Protein AF-A0A645IR27-F1 (afdb_monomer_lite)

Sequence (95 aa):
MRAYLLTRARDVTVKAEILAVTRSETMLSDGDGITIRYESYNPPKRGWAGPRPIPIVKKGEETVAFLQWDAALRCYVPAARGASFEPLQTYWVQR

Radius of gyration: 15.57 Å; chains: 1; bounding box: 45×37×34 Å

Foldseek 3Di:
DDPPPVFVKDKDKDWDAACDDPDDPDPDDHRDTFIEIDIFTDDDPPDDPDDHAADHDDPPDDFAAQWDQDPVVRHIYGDPGNCRGPDPPDPDDDD

Structure (mmCIF, N/CA/C/O backbone):
data_AF-A0A645IR27-F1
#
_entry.id   AF-A0A645IR27-F1
#
loop_
_atom_site.group_PDB
_atom_site.id
_atom_site.type_symbol
_atom_site.label_atom_id
_atom_site.label_alt_id
_atom_site.label_comp_id
_atom_site.label_asym_id
_atom_site.label_entity_id
_atom_site.label_seq_id
_atom_site.pdbx_PDB_ins_code
_atom_site.Cartn_x
_atom_site.Cartn_y
_atom_site.Cartn_z
_atom_site.occupancy
_atom_site.B_iso_or_equiv
_atom_site.auth_seq_id
_atom_site.auth_comp_id
_atom_site.auth_asym_id
_atom_site.auth_atom_id
_atom_site.pdbx_PDB_model_num
ATOM 1 N N . MET A 1 1 ? 20.330 -12.225 -21.503 1.00 31.53 1 MET A N 1
ATOM 2 C CA . MET A 1 1 ? 20.951 -10.995 -20.962 1.00 31.53 1 MET A CA 1
ATOM 3 C C . MET A 1 1 ? 19.973 -10.330 -20.001 1.00 31.53 1 MET A C 1
ATOM 5 O O . MET A 1 1 ? 18.938 -9.857 -20.447 1.00 31.53 1 MET A O 1
ATOM 9 N N . ARG A 1 2 ? 20.242 -10.354 -18.688 1.00 34.94 2 ARG A N 1
ATOM 10 C CA . ARG A 1 2 ? 19.446 -9.625 -17.685 1.00 34.94 2 ARG A CA 1
ATOM 11 C C . ARG A 1 2 ? 19.975 -8.195 -17.616 1.00 34.94 2 ARG A C 1
ATOM 13 O O . ARG A 1 2 ? 21.061 -7.973 -17.090 1.00 34.94 2 ARG A O 1
ATOM 20 N N . ALA A 1 3 ? 19.237 -7.244 -18.178 1.00 38.00 3 ALA A N 1
ATOM 21 C CA . ALA A 1 3 ? 19.524 -5.830 -17.994 1.00 38.00 3 ALA A CA 1
ATOM 22 C C . ALA A 1 3 ? 19.176 -5.449 -16.548 1.00 38.00 3 ALA A C 1
ATOM 24 O O . ALA A 1 3 ? 18.043 -5.082 -16.246 1.00 38.00 3 ALA A O 1
ATOM 25 N N . TYR A 1 4 ? 20.148 -5.561 -15.643 1.00 45.44 4 TYR A N 1
ATOM 26 C CA . TYR A 1 4 ? 20.092 -4.899 -14.344 1.00 45.44 4 TYR A CA 1
ATOM 27 C C . TYR A 1 4 ? 20.302 -3.398 -14.577 1.00 45.44 4 TYR A C 1
ATOM 29 O O . TYR A 1 4 ? 21.380 -2.853 -14.353 1.00 45.44 4 TYR A O 1
ATOM 37 N N . LEU A 1 5 ? 19.266 -2.724 -15.082 1.00 47.59 5 LEU A N 1
ATOM 38 C CA . LEU A 1 5 ? 19.138 -1.284 -14.905 1.00 47.59 5 LEU A CA 1
ATOM 39 C C . LEU A 1 5 ? 19.135 -1.064 -13.393 1.00 47.59 5 LEU A C 1
ATOM 41 O O . LEU A 1 5 ? 18.215 -1.517 -12.711 1.00 47.59 5 LEU A O 1
ATOM 45 N N . LEU A 1 6 ? 20.200 -0.443 -12.879 1.00 48.69 6 LEU A N 1
ATOM 46 C CA . LEU A 1 6 ? 20.381 -0.021 -11.486 1.00 48.69 6 LEU A CA 1
ATOM 47 C C . LEU A 1 6 ? 19.322 1.025 -11.125 1.00 48.69 6 LEU A C 1
ATOM 49 O O . LEU A 1 6 ? 19.572 2.214 -10.946 1.00 48.69 6 LEU A O 1
ATOM 53 N N . THR A 1 7 ? 18.093 0.557 -11.060 1.00 56.31 7 THR A N 1
ATOM 54 C CA . THR A 1 7 ? 16.953 1.270 -10.539 1.00 56.31 7 THR A CA 1
ATOM 55 C C . THR A 1 7 ? 17.112 1.134 -9.035 1.00 56.31 7 THR A C 1
ATOM 57 O O . THR A 1 7 ? 17.161 0.014 -8.534 1.00 56.31 7 THR A O 1
ATOM 60 N N . ARG A 1 8 ? 17.288 2.245 -8.307 1.00 67.38 8 ARG A N 1
ATOM 61 C CA . ARG A 1 8 ? 17.289 2.229 -6.834 1.00 67.38 8 ARG A CA 1
ATOM 62 C C . ARG A 1 8 ? 15.896 1.796 -6.373 1.00 67.38 8 ARG A C 1
ATOM 64 O O . ARG A 1 8 ? 15.033 2.646 -6.156 1.00 67.38 8 ARG A O 1
ATOM 71 N N . ALA A 1 9 ? 15.669 0.488 -6.335 1.00 79.69 9 ALA A N 1
ATOM 72 C CA . ALA A 1 9 ? 14.494 -0.114 -5.745 1.00 79.69 9 ALA A CA 1
ATOM 73 C C . ALA A 1 9 ? 14.542 0.164 -4.243 1.00 79.69 9 ALA A C 1
ATOM 75 O O . ALA A 1 9 ? 15.602 0.122 -3.615 1.00 79.69 9 ALA A O 1
ATOM 76 N N . ARG A 1 10 ? 13.400 0.555 -3.701 1.00 87.62 10 ARG A N 1
ATOM 77 C CA . ARG A 1 10 ? 13.193 0.819 -2.288 1.00 87.62 10 ARG A CA 1
ATOM 78 C C . ARG A 1 10 ? 12.112 -0.125 -1.823 1.00 87.62 10 ARG A C 1
ATOM 80 O O . ARG A 1 10 ? 10.991 -0.050 -2.328 1.00 87.62 10 ARG A O 1
ATOM 87 N N . ASP A 1 11 ? 12.453 -0.958 -0.858 1.00 91.31 11 ASP A N 1
ATOM 88 C CA . ASP A 1 11 ? 11.471 -1.728 -0.118 1.00 91.31 11 ASP A CA 1
ATOM 89 C C . ASP A 1 11 ? 10.648 -0.779 0.749 1.00 91.31 11 ASP A C 1
ATOM 91 O O . ASP A 1 11 ? 11.178 -0.009 1.554 1.00 91.31 11 ASP A O 1
ATOM 95 N N . VAL A 1 12 ? 9.336 -0.819 0.562 1.00 92.06 12 VAL A N 1
ATOM 96 C CA . VAL A 1 12 ? 8.368 -0.024 1.304 1.00 92.06 12 VAL A CA 1
ATOM 97 C C . VAL A 1 12 ? 7.481 -0.978 2.091 1.00 92.06 12 VAL A C 1
ATOM 99 O O . VAL A 1 12 ? 6.911 -1.926 1.552 1.00 92.06 12 VAL A O 1
ATOM 102 N N . THR A 1 13 ? 7.374 -0.728 3.394 1.00 94.62 13 THR A N 1
ATOM 103 C CA . THR A 1 13 ? 6.424 -1.405 4.280 1.00 94.62 13 THR A CA 1
ATOM 104 C C . THR A 1 13 ? 5.527 -0.351 4.901 1.00 94.62 13 THR A C 1
ATOM 106 O O . THR A 1 13 ? 6.008 0.560 5.573 1.00 94.62 13 THR A O 1
ATOM 109 N N . VAL A 1 14 ? 4.227 -0.479 4.671 1.00 93.44 14 VAL A N 1
ATOM 110 C CA . VAL A 1 14 ? 3.203 0.438 5.166 1.00 93.44 14 VAL A CA 1
ATOM 111 C C . VAL A 1 14 ? 2.341 -0.307 6.169 1.00 93.44 14 VAL A C 1
ATOM 113 O O . VAL A 1 14 ? 1.887 -1.416 5.899 1.00 93.44 14 VAL A O 1
ATOM 116 N N . LYS A 1 15 ? 2.116 0.310 7.326 1.00 94.50 15 LYS A N 1
ATOM 117 C CA . LYS A 1 15 ? 1.058 -0.084 8.255 1.00 94.50 15 LYS A CA 1
ATOM 118 C C . LYS A 1 15 ? -0.068 0.921 8.091 1.00 94.50 15 LYS A C 1
ATOM 120 O O . LYS A 1 15 ? 0.191 2.118 8.201 1.00 94.50 15 LYS A O 1
ATOM 125 N N . ALA A 1 16 ? -1.258 0.434 7.789 1.00 93.25 16 ALA A N 1
ATOM 126 C CA . ALA A 1 16 ? -2.420 1.264 7.522 1.00 93.25 16 ALA A CA 1
ATOM 127 C C . ALA A 1 16 ? -3.635 0.717 8.265 1.00 93.25 16 ALA A C 1
ATOM 129 O O . ALA A 1 16 ? -3.692 -0.469 8.583 1.00 93.25 16 ALA A O 1
ATOM 130 N N . GLU A 1 17 ? -4.586 1.601 8.519 1.00 94.81 17 GLU A N 1
ATOM 131 C CA . GLU A 1 17 ? -5.916 1.267 9.010 1.00 94.81 17 GLU A CA 1
ATOM 132 C C . GLU A 1 17 ? -6.891 1.369 7.837 1.00 94.81 17 GLU A C 1
ATOM 134 O O . GLU A 1 17 ? -6.805 2.299 7.029 1.00 94.81 17 GLU A O 1
ATOM 139 N N . ILE A 1 18 ? -7.781 0.391 7.706 1.00 92.56 18 ILE A N 1
ATOM 140 C CA . ILE A 1 18 ? -8.825 0.404 6.688 1.00 92.56 18 ILE A CA 1
ATOM 141 C C . ILE A 1 18 ? -9.945 1.328 7.149 1.00 92.56 18 ILE A C 1
ATOM 143 O O . ILE A 1 18 ? -10.640 1.030 8.110 1.00 92.56 18 ILE A O 1
ATOM 147 N N . LEU A 1 19 ? -10.150 2.436 6.440 1.00 92.06 19 LEU A N 1
ATOM 148 C CA . LEU A 1 19 ? -11.251 3.354 6.745 1.00 92.06 19 LEU A CA 1
ATOM 149 C C . LEU A 1 19 ? -12.591 2.862 6.187 1.00 92.06 19 LEU A C 1
ATOM 151 O O . LEU A 1 19 ? -13.617 3.009 6.842 1.00 92.06 19 LEU A O 1
ATOM 155 N N . ALA A 1 20 ? -12.579 2.304 4.975 1.00 88.75 20 ALA A N 1
ATOM 156 C CA . ALA A 1 20 ? -13.765 1.771 4.314 1.00 88.75 20 ALA A CA 1
ATOM 157 C C . ALA A 1 20 ? -13.390 0.705 3.272 1.00 88.75 20 ALA A C 1
ATOM 159 O O . ALA A 1 20 ? -12.470 0.907 2.472 1.00 88.75 20 ALA A O 1
ATOM 160 N N . VAL A 1 21 ? -14.139 -0.396 3.224 1.00 90.12 21 VAL A N 1
ATOM 161 C CA . VAL A 1 21 ? -14.015 -1.444 2.200 1.00 90.12 21 VAL A CA 1
ATOM 162 C C . VAL A 1 21 ? -15.107 -1.291 1.143 1.00 90.12 21 VAL A C 1
ATOM 164 O O . VAL A 1 21 ? -16.280 -1.551 1.387 1.00 90.12 21 VAL A O 1
ATOM 167 N N . THR A 1 22 ? -14.727 -0.929 -0.086 1.00 86.19 22 THR A N 1
ATOM 168 C CA . THR A 1 22 ? -15.677 -0.885 -1.216 1.00 86.19 22 THR A CA 1
ATOM 169 C C . THR A 1 22 ? -16.006 -2.279 -1.753 1.00 86.19 22 THR A C 1
ATOM 171 O O . THR A 1 22 ? -17.160 -2.592 -2.034 1.00 86.19 22 THR A O 1
ATOM 174 N N . ARG A 1 23 ? -14.986 -3.122 -1.940 1.00 84.12 23 ARG A N 1
ATOM 175 C CA . ARG A 1 23 ? -15.121 -4.507 -2.404 1.00 84.12 23 ARG A CA 1
ATOM 176 C C . ARG A 1 23 ? -13.905 -5.297 -1.943 1.00 84.12 23 ARG A C 1
ATOM 178 O O . ARG A 1 23 ? -12.781 -4.831 -2.103 1.00 84.12 23 ARG A O 1
ATOM 185 N N . SER A 1 24 ? -14.131 -6.497 -1.427 1.00 86.12 24 SER A N 1
ATOM 186 C CA . SER A 1 24 ? -13.063 -7.395 -1.007 1.00 86.12 24 SER A CA 1
ATOM 187 C C . SER A 1 24 ? -13.425 -8.843 -1.320 1.00 86.12 24 SER A C 1
ATOM 189 O O . SER A 1 24 ? -14.573 -9.248 -1.164 1.00 86.12 24 SER A O 1
ATOM 191 N N . GLU A 1 25 ? -12.436 -9.614 -1.767 1.00 83.25 25 GLU A N 1
ATOM 192 C CA . GLU A 1 25 ? -12.508 -11.082 -1.851 1.00 83.25 25 GLU A CA 1
ATOM 193 C C . GLU A 1 25 ? -11.803 -11.753 -0.657 1.00 83.25 25 GLU A C 1
ATOM 195 O O . GLU A 1 25 ? -11.806 -12.974 -0.521 1.00 83.25 25 GLU A O 1
ATOM 200 N N . THR A 1 26 ? -11.215 -10.950 0.235 1.00 81.75 26 THR A N 1
ATOM 201 C CA . THR A 1 26 ? -10.690 -11.370 1.538 1.00 81.75 26 THR A CA 1
ATOM 202 C C . THR A 1 26 ? -11.584 -10.852 2.670 1.00 81.75 26 THR A C 1
ATOM 204 O O . THR A 1 26 ? -12.456 -10.013 2.450 1.00 81.75 26 THR A O 1
ATOM 207 N N . MET A 1 27 ? -11.370 -11.319 3.902 1.00 77.25 27 MET A N 1
ATOM 208 C CA . MET A 1 27 ? -12.144 -10.895 5.083 1.00 77.25 27 MET A CA 1
ATOM 209 C C . MET A 1 27 ? -11.716 -9.516 5.636 1.00 77.25 27 MET A C 1
ATOM 211 O O . MET A 1 27 ? -11.634 -9.354 6.848 1.00 77.25 27 MET A O 1
ATOM 215 N N . LEU A 1 28 ? -11.393 -8.544 4.772 1.00 86.50 28 LEU A N 1
ATOM 216 C CA . LEU A 1 28 ? -11.120 -7.170 5.213 1.00 86.50 28 LEU A CA 1
ATOM 217 C C . LEU A 1 28 ? -12.398 -6.494 5.687 1.00 86.50 28 LEU A C 1
ATOM 219 O O . LEU A 1 28 ? -13.417 -6.543 4.997 1.00 86.50 28 LEU A O 1
ATOM 223 N N . SER A 1 29 ? -12.293 -5.822 6.825 1.00 88.31 29 SER A N 1
ATOM 224 C CA . SER A 1 29 ? -13.357 -5.034 7.433 1.00 88.31 29 SER A CA 1
ATOM 225 C C . SER A 1 29 ? -12.887 -3.611 7.725 1.00 88.31 29 SER A C 1
ATOM 227 O O . SER A 1 29 ? -11.690 -3.330 7.825 1.00 88.31 29 SER A O 1
ATOM 229 N N . ASP A 1 30 ? -13.848 -2.707 7.874 1.00 91.25 30 ASP A N 1
ATOM 230 C CA . ASP A 1 30 ? -13.589 -1.340 8.318 1.00 91.25 30 ASP A CA 1
ATOM 231 C C . ASP A 1 30 ? -12.977 -1.362 9.732 1.00 91.25 30 ASP A C 1
ATOM 233 O O . ASP A 1 30 ? -13.423 -2.106 10.607 1.00 91.25 30 ASP A O 1
ATOM 237 N N . GLY A 1 31 ? -11.935 -0.561 9.950 1.00 92.62 31 GLY A N 1
ATOM 238 C CA . GLY A 1 31 ? -11.138 -0.518 11.179 1.00 92.62 31 GLY A CA 1
ATOM 239 C C . GLY A 1 31 ? -9.982 -1.525 11.241 1.00 92.62 31 GLY A C 1
ATOM 240 O O . GLY A 1 31 ? -9.203 -1.494 12.195 1.00 92.62 31 GLY A O 1
ATOM 241 N N . ASP A 1 32 ? -9.818 -2.407 10.248 1.00 92.06 32 ASP A N 1
ATOM 242 C CA . ASP A 1 32 ? -8.733 -3.391 10.269 1.00 92.06 32 ASP A CA 1
ATOM 243 C C . ASP A 1 32 ? -7.350 -2.746 10.113 1.00 92.06 32 ASP A C 1
ATOM 245 O O . ASP A 1 32 ? -7.094 -1.938 9.217 1.00 92.06 32 ASP A O 1
ATOM 249 N N . GLY A 1 33 ? -6.405 -3.191 10.943 1.00 93.94 33 GLY A N 1
ATOM 250 C CA . GLY A 1 33 ? -4.989 -2.871 10.796 1.00 93.94 33 GLY A CA 1
ATOM 251 C C . GLY A 1 33 ? -4.309 -3.814 9.806 1.00 93.94 33 GLY A C 1
ATOM 252 O O . GLY A 1 33 ? -4.150 -5.004 10.082 1.00 93.94 33 GLY A O 1
ATOM 253 N N . ILE A 1 34 ? -3.836 -3.287 8.678 1.00 93.19 34 ILE A N 1
ATOM 254 C CA . ILE A 1 34 ? -3.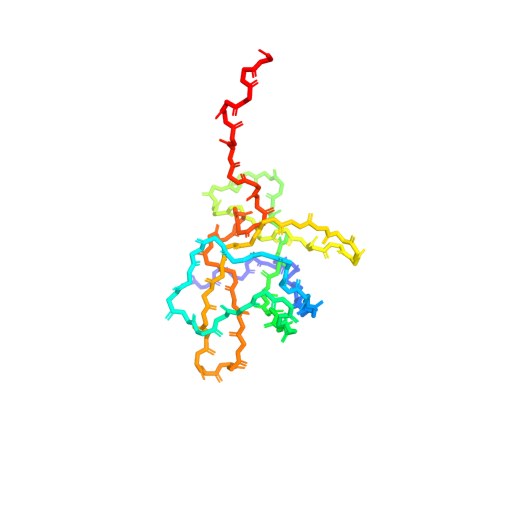171 -4.073 7.635 1.00 93.19 34 ILE A CA 1
ATOM 255 C C . ILE A 1 34 ? -1.707 -3.680 7.445 1.00 93.19 34 ILE A C 1
ATOM 257 O O . ILE A 1 34 ? -1.271 -2.565 7.736 1.00 93.19 34 ILE A O 1
ATOM 261 N N . THR A 1 35 ? -0.929 -4.626 6.917 1.00 94.88 35 THR A N 1
ATOM 262 C CA . THR A 1 35 ? 0.443 -4.386 6.461 1.00 94.88 35 THR A CA 1
ATOM 263 C C . THR A 1 35 ? 0.515 -4.571 4.953 1.00 94.88 35 THR A C 1
ATOM 265 O O . THR A 1 35 ? 0.144 -5.629 4.439 1.00 94.88 35 THR A O 1
ATOM 268 N N . ILE A 1 36 ? 1.022 -3.552 4.262 1.00 93.94 36 ILE A N 1
ATOM 269 C CA . ILE A 1 36 ? 1.233 -3.545 2.816 1.00 93.94 36 ILE A CA 1
ATOM 270 C C . ILE A 1 36 ? 2.736 -3.539 2.549 1.00 93.94 36 ILE A C 1
ATOM 272 O O . ILE A 1 36 ? 3.463 -2.720 3.117 1.00 93.94 36 ILE A O 1
ATOM 276 N N . ARG A 1 37 ? 3.216 -4.432 1.683 1.00 94.62 37 ARG A N 1
ATOM 277 C CA . ARG A 1 37 ? 4.633 -4.502 1.297 1.00 94.62 37 ARG A CA 1
ATOM 278 C C . ARG A 1 37 ? 4.780 -4.385 -0.209 1.00 94.62 37 ARG A C 1
ATOM 280 O O . ARG A 1 37 ? 4.050 -5.030 -0.955 1.00 94.62 37 ARG A O 1
ATOM 287 N N . TYR A 1 38 ? 5.715 -3.555 -0.656 1.00 93.12 38 TYR A N 1
ATOM 288 C CA . TYR A 1 38 ? 6.009 -3.400 -2.076 1.00 93.12 38 TYR A CA 1
ATOM 289 C C . TYR A 1 38 ? 7.369 -2.766 -2.325 1.00 93.12 38 TYR A C 1
ATOM 291 O O . TYR A 1 38 ? 7.922 -2.076 -1.475 1.00 93.12 38 TYR A O 1
ATOM 299 N N . GLU A 1 39 ? 7.868 -2.950 -3.540 1.00 91.19 39 GLU A N 1
ATOM 300 C CA . GLU A 1 39 ? 9.042 -2.250 -4.037 1.00 91.19 39 GLU A CA 1
ATOM 301 C C . GLU A 1 39 ? 8.618 -1.046 -4.882 1.00 91.19 39 GLU A C 1
ATOM 303 O O . GLU A 1 39 ? 7.817 -1.158 -5.816 1.00 91.19 39 GLU A O 1
ATOM 308 N N . SER A 1 40 ? 9.190 0.115 -4.580 1.00 89.00 40 SER A N 1
ATOM 309 C CA . SER A 1 40 ? 9.104 1.305 -5.421 1.00 89.00 40 SER A CA 1
ATOM 310 C C . SER A 1 40 ? 10.459 1.566 -6.054 1.00 89.00 40 SER A C 1
ATOM 312 O O . SER A 1 40 ? 11.478 1.616 -5.372 1.00 89.00 40 SER A O 1
ATOM 314 N N . TYR A 1 41 ? 10.485 1.823 -7.353 1.00 86.44 41 TYR A N 1
ATOM 315 C CA . TYR A 1 41 ? 11.711 2.120 -8.084 1.00 86.44 41 TYR A CA 1
ATOM 316 C C . TYR A 1 41 ? 11.599 3.464 -8.799 1.00 86.44 41 TYR A C 1
ATOM 318 O O . TYR A 1 41 ? 10.505 3.961 -9.050 1.00 86.44 41 TYR A O 1
ATOM 326 N N . ASN A 1 42 ? 12.741 4.065 -9.130 1.00 84.94 42 ASN A N 1
ATOM 327 C CA . ASN A 1 42 ? 12.774 5.301 -9.904 1.00 84.94 42 ASN A CA 1
ATOM 328 C C . ASN A 1 42 ? 13.231 5.012 -1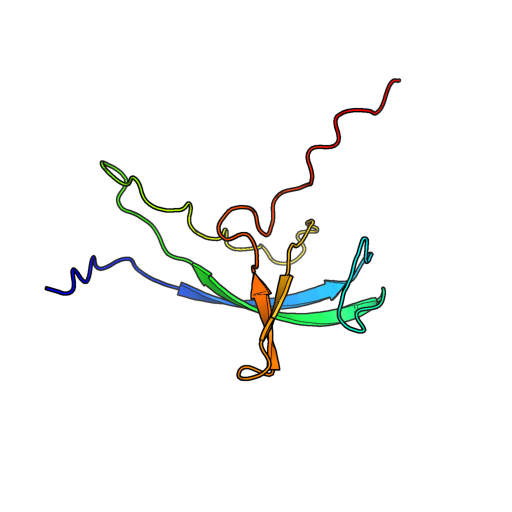1.343 1.00 84.94 42 ASN A C 1
ATOM 330 O O . ASN A 1 42 ? 14.434 4.815 -11.540 1.00 84.94 42 ASN A O 1
ATOM 334 N N . PRO A 1 43 ? 12.318 4.936 -12.331 1.00 82.38 43 PRO A N 1
ATOM 335 C CA . PRO A 1 43 ? 12.691 4.624 -13.704 1.00 82.38 43 PRO A CA 1
ATOM 336 C C . PRO A 1 43 ? 13.607 5.704 -14.306 1.00 82.38 43 PRO A C 1
ATOM 338 O O . PRO A 1 43 ? 13.598 6.857 -13.859 1.00 82.38 43 PRO A O 1
ATOM 341 N N . PRO A 1 44 ? 14.384 5.368 -15.350 1.00 83.44 44 PRO A N 1
ATOM 342 C CA . PRO A 1 44 ? 15.135 6.355 -16.117 1.00 83.44 44 PRO A CA 1
ATOM 343 C C . PRO A 1 44 ? 14.225 7.476 -16.640 1.00 83.44 44 PRO A C 1
ATOM 345 O O . PRO A 1 44 ? 13.155 7.216 -17.185 1.00 83.44 44 PRO A O 1
ATOM 348 N N . LYS A 1 45 ? 14.672 8.734 -16.525 1.00 77.12 45 LYS A N 1
ATOM 349 C CA . LYS A 1 45 ? 13.878 9.912 -16.931 1.00 77.12 45 LYS A CA 1
ATOM 350 C C . LYS A 1 45 ? 13.588 9.985 -18.436 1.00 77.12 45 LYS A C 1
ATOM 352 O O . LYS A 1 45 ? 12.659 10.675 -18.836 1.00 77.12 45 LYS A O 1
ATOM 357 N N . ARG A 1 46 ? 14.394 9.329 -19.277 1.00 82.44 46 ARG A N 1
ATOM 358 C CA . ARG A 1 46 ? 14.269 9.365 -20.740 1.00 82.44 46 ARG A CA 1
ATOM 359 C C . ARG A 1 46 ? 14.216 7.946 -21.291 1.00 82.44 46 ARG A C 1
ATOM 361 O O . ARG A 1 46 ? 15.039 7.117 -20.916 1.00 82.44 46 ARG A O 1
ATOM 368 N N . GLY A 1 47 ? 13.275 7.700 -22.203 1.00 81.88 47 GLY A N 1
ATOM 369 C CA . GLY A 1 47 ? 13.162 6.432 -22.931 1.00 81.88 47 GLY A CA 1
ATOM 370 C C . GLY A 1 47 ? 12.520 5.282 -22.150 1.00 81.88 47 GLY A C 1
ATOM 371 O O . GLY A 1 47 ? 12.583 4.145 -22.605 1.00 81.88 47 GLY A O 1
ATOM 372 N N . TRP A 1 48 ? 11.910 5.542 -20.989 1.00 82.88 48 TRP A N 1
ATOM 373 C CA . TRP A 1 48 ? 11.170 4.516 -20.2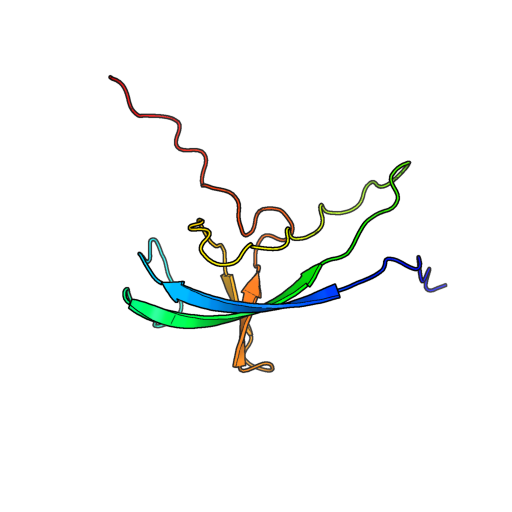57 1.00 82.88 48 TRP A CA 1
ATOM 374 C C . TRP A 1 48 ? 9.771 4.324 -20.851 1.00 82.88 48 TRP A C 1
ATOM 376 O O . TRP A 1 48 ? 8.936 5.220 -20.770 1.00 82.88 48 TRP A O 1
ATOM 386 N N . ALA A 1 49 ? 9.524 3.143 -21.417 1.00 83.00 49 ALA A N 1
ATOM 387 C CA . ALA A 1 49 ? 8.214 2.707 -21.912 1.00 83.00 49 ALA A CA 1
ATOM 388 C C . ALA A 1 49 ? 7.594 1.594 -21.038 1.00 83.00 49 ALA A C 1
ATOM 390 O O . ALA A 1 49 ? 6.697 0.879 -21.475 1.00 83.00 49 ALA A O 1
ATOM 391 N N . GLY A 1 50 ? 8.113 1.397 -19.820 1.00 82.56 50 GLY A N 1
ATOM 392 C CA . GLY A 1 50 ? 7.620 0.384 -18.888 1.00 82.56 50 GLY A CA 1
ATOM 393 C C . GLY A 1 50 ? 6.486 0.892 -17.989 1.00 82.56 50 GLY A C 1
ATOM 394 O O . GLY A 1 50 ? 6.127 2.071 -18.039 1.00 82.56 50 GLY A O 1
ATOM 395 N N . PRO A 1 51 ? 5.943 0.024 -17.116 1.00 81.12 51 PRO A N 1
ATOM 396 C CA . PRO A 1 51 ? 4.909 0.408 -16.161 1.00 81.12 51 PRO A CA 1
ATOM 397 C C . PRO A 1 51 ? 5.339 1.593 -15.291 1.00 81.12 51 PRO A C 1
ATOM 399 O O . PRO A 1 51 ? 6.522 1.756 -14.978 1.00 81.12 51 PRO A O 1
ATOM 402 N N . ARG A 1 52 ? 4.372 2.405 -14.853 1.00 86.81 52 ARG A N 1
ATOM 403 C CA . ARG A 1 52 ? 4.630 3.439 -13.846 1.00 86.81 52 ARG A CA 1
ATOM 404 C C . ARG A 1 52 ? 5.024 2.765 -12.520 1.00 86.81 52 ARG A C 1
ATOM 406 O O . ARG A 1 52 ? 4.373 1.785 -12.137 1.00 86.81 52 ARG A O 1
ATOM 413 N N . PRO A 1 53 ? 6.052 3.263 -11.809 1.00 88.12 53 PRO A N 1
ATOM 414 C CA . PRO A 1 53 ? 6.377 2.766 -10.477 1.00 88.12 53 PRO A CA 1
ATOM 415 C C . PRO A 1 53 ? 5.217 2.992 -9.504 1.00 88.12 53 PR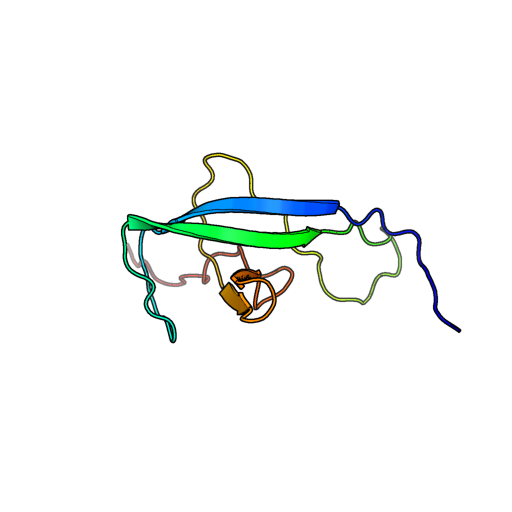O A C 1
ATOM 417 O O . PRO A 1 53 ? 4.409 3.907 -9.674 1.00 88.12 53 PRO A O 1
ATOM 420 N N . ILE A 1 54 ? 5.153 2.151 -8.475 1.00 90.62 54 ILE A N 1
ATOM 421 C CA . ILE A 1 54 ? 4.186 2.286 -7.384 1.00 90.62 54 ILE A CA 1
ATOM 422 C C . ILE A 1 54 ? 4.596 3.503 -6.542 1.00 90.62 54 ILE A C 1
ATOM 424 O O . ILE A 1 54 ? 5.748 3.550 -6.110 1.00 90.62 54 ILE A O 1
ATOM 428 N N . PRO A 1 55 ? 3.715 4.493 -6.318 1.00 89.12 55 PRO A N 1
ATOM 429 C CA . PRO A 1 55 ? 4.064 5.665 -5.524 1.00 89.12 55 PRO A CA 1
ATOM 430 C C . PRO A 1 55 ? 4.337 5.290 -4.059 1.00 89.12 55 PRO A C 1
ATOM 432 O O . PRO A 1 55 ? 3.804 4.315 -3.527 1.00 89.12 55 PRO A O 1
ATOM 435 N N . ILE A 1 56 ? 5.194 6.069 -3.397 1.00 89.62 56 ILE A N 1
ATOM 436 C CA . ILE A 1 56 ? 5.467 5.921 -1.962 1.00 89.62 56 ILE A CA 1
ATOM 437 C C . ILE A 1 56 ? 4.371 6.665 -1.199 1.00 89.62 56 ILE A C 1
ATOM 439 O O . ILE A 1 56 ? 4.290 7.888 -1.307 1.00 89.62 56 ILE A O 1
ATOM 443 N N . VAL A 1 57 ? 3.564 5.928 -0.435 1.00 90.06 57 VAL A N 1
ATOM 444 C CA . VAL A 1 57 ? 2.508 6.497 0.415 1.00 90.06 57 VAL A CA 1
ATOM 445 C C . VAL A 1 57 ? 3.139 7.236 1.594 1.00 90.06 57 VAL A C 1
ATOM 447 O O . VAL A 1 57 ? 4.096 6.742 2.203 1.00 90.06 57 VAL A O 1
ATOM 450 N N . LYS A 1 58 ? 2.632 8.427 1.922 1.00 88.38 58 LYS A N 1
ATOM 451 C CA . LYS A 1 58 ? 3.125 9.209 3.060 1.00 88.38 58 LYS A CA 1
ATOM 452 C C . LYS A 1 58 ? 2.384 8.833 4.339 1.00 88.38 58 LYS A C 1
ATOM 454 O O . LYS A 1 58 ? 1.230 8.422 4.335 1.00 88.38 58 LYS A O 1
ATOM 459 N N . LYS A 1 59 ? 3.054 8.997 5.479 1.00 88.69 59 LYS A N 1
ATOM 460 C CA . LYS A 1 59 ? 2.423 8.784 6.785 1.00 88.69 59 LYS A CA 1
ATOM 461 C C . LYS A 1 59 ? 1.283 9.791 6.986 1.00 88.69 59 LYS A C 1
ATOM 463 O O . LYS A 1 59 ? 1.508 10.986 6.816 1.00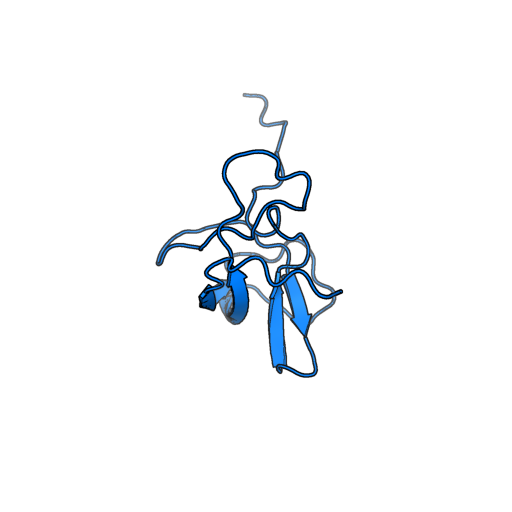 88.69 59 LYS A O 1
ATOM 468 N N . GLY A 1 60 ? 0.116 9.301 7.406 1.00 88.81 60 GLY A N 1
ATOM 469 C CA . GLY A 1 60 ? -1.081 10.119 7.642 1.00 88.81 60 GLY A CA 1
ATOM 470 C C . GLY A 1 60 ? -1.844 10.500 6.372 1.00 88.81 60 GLY A C 1
ATOM 471 O O . GLY A 1 60 ? -2.774 11.290 6.450 1.00 88.81 60 GLY A O 1
ATOM 472 N N . GLU A 1 61 ? -1.441 9.977 5.213 1.00 89.06 61 GLU A N 1
ATOM 473 C CA . GLU A 1 61 ? -2.174 10.149 3.963 1.00 89.06 61 GLU A CA 1
ATOM 474 C C . GLU A 1 61 ? -3.325 9.145 3.892 1.00 89.06 61 GLU A C 1
ATOM 476 O O . GLU A 1 61 ? -3.118 7.939 4.043 1.00 89.06 61 GLU A O 1
ATOM 481 N N . GLU A 1 62 ? -4.528 9.649 3.636 1.00 91.50 62 GLU A N 1
ATOM 482 C CA . GLU A 1 62 ? -5.688 8.833 3.296 1.00 91.50 62 GLU A CA 1
ATOM 483 C C . GLU A 1 62 ? -5.744 8.669 1.778 1.00 91.50 62 GLU A C 1
ATOM 485 O O . GLU A 1 62 ? -5.649 9.645 1.030 1.00 91.50 62 GLU A O 1
ATOM 490 N N . THR A 1 63 ? -5.877 7.432 1.304 1.00 91.12 63 THR A N 1
ATOM 491 C CA . THR A 1 63 ? -5.972 7.150 -0.129 1.00 91.12 63 THR A CA 1
ATOM 492 C C . THR A 1 63 ? -6.774 5.884 -0.396 1.00 91.12 63 THR A C 1
ATOM 494 O O . THR A 1 63 ? -6.871 4.994 0.452 1.00 91.12 63 THR A O 1
ATOM 497 N N . VAL A 1 64 ? -7.332 5.794 -1.601 1.00 91.00 64 VAL A N 1
ATOM 498 C CA . VAL A 1 64 ? -7.926 4.558 -2.113 1.00 91.00 64 VAL A CA 1
ATOM 499 C C . VAL A 1 64 ? -6.800 3.576 -2.414 1.00 91.00 64 VAL A C 1
ATOM 501 O O . VAL A 1 64 ? -5.774 3.964 -2.968 1.00 91.00 64 VAL A O 1
ATOM 504 N N . ALA A 1 65 ? -6.991 2.302 -2.072 1.00 91.62 65 ALA A N 1
ATOM 505 C CA . ALA A 1 65 ? -5.994 1.268 -2.304 1.00 91.62 65 ALA A CA 1
ATOM 506 C C . ALA A 1 65 ? -6.578 0.066 -3.060 1.00 91.62 65 ALA A C 1
ATOM 508 O O . ALA A 1 65 ? -7.578 -0.517 -2.647 1.00 91.62 65 ALA A O 1
ATOM 509 N N . PHE A 1 66 ? -5.906 -0.350 -4.134 1.00 92.56 66 PHE A N 1
ATOM 510 C CA . PHE A 1 66 ? -6.170 -1.615 -4.823 1.00 92.56 66 PHE A CA 1
ATOM 511 C C . PHE A 1 66 ? -5.132 -2.644 -4.394 1.00 92.56 66 PHE A C 1
ATOM 513 O O . PHE A 1 66 ? -3.962 -2.568 -4.787 1.00 92.56 66 PHE A O 1
ATOM 520 N N . LEU A 1 67 ? -5.557 -3.604 -3.578 1.00 92.88 67 LEU A N 1
ATOM 521 C CA . LEU A 1 67 ? -4.674 -4.548 -2.903 1.00 92.88 67 LEU A CA 1
ATOM 522 C C . LEU A 1 67 ? -5.032 -5.994 -3.240 1.00 92.88 67 LEU A C 1
ATOM 524 O O . LEU A 1 67 ? -6.182 -6.322 -3.517 1.00 92.88 67 LEU A O 1
ATOM 528 N N . GLN A 1 68 ? -4.029 -6.861 -3.165 1.00 93.81 68 GLN A N 1
ATOM 529 C CA . GLN A 1 68 ? -4.168 -8.307 -3.243 1.00 93.81 68 GLN A CA 1
ATOM 530 C C . GLN A 1 68 ? -3.486 -8.936 -2.029 1.00 93.81 68 GLN A C 1
ATOM 532 O O . GLN A 1 68 ? -2.440 -8.466 -1.582 1.00 93.81 68 GLN A O 1
ATOM 537 N N . TRP A 1 69 ? -4.073 -9.999 -1.490 1.00 93.38 69 TRP A N 1
ATOM 538 C CA . TRP A 1 69 ? -3.431 -10.789 -0.446 1.00 93.38 69 TRP A CA 1
ATOM 539 C C . TRP A 1 69 ? -2.348 -11.695 -1.036 1.00 93.38 69 TRP A C 1
ATOM 541 O O . TRP A 1 69 ? -2.622 -12.496 -1.932 1.00 93.38 69 TRP A O 1
ATOM 551 N N . ASP A 1 70 ? -1.131 -11.593 -0.508 1.00 93.31 70 ASP A N 1
ATOM 552 C CA . ASP A 1 70 ? -0.036 -12.512 -0.799 1.00 93.31 70 ASP A CA 1
ATOM 553 C C . ASP A 1 70 ? 0.066 -13.550 0.328 1.00 93.31 70 ASP A C 1
ATOM 555 O O . ASP A 1 70 ? 0.460 -13.244 1.457 1.00 93.31 70 ASP A O 1
ATOM 559 N N . ALA A 1 71 ? -0.293 -14.799 0.022 1.00 92.00 71 ALA A N 1
ATOM 560 C CA . ALA A 1 71 ? -0.293 -15.886 0.997 1.00 92.00 71 ALA A CA 1
ATOM 561 C C . ALA A 1 71 ? 1.118 -16.302 1.451 1.00 92.00 71 ALA A C 1
ATOM 563 O O . ALA A 1 71 ? 1.272 -16.769 2.580 1.00 92.00 71 ALA A O 1
ATOM 564 N N . ALA A 1 72 ? 2.141 -16.122 0.609 1.00 92.31 72 ALA A N 1
ATOM 565 C CA . ALA A 1 72 ? 3.518 -16.482 0.940 1.00 92.31 72 ALA A CA 1
ATOM 566 C C . ALA A 1 72 ? 4.143 -15.453 1.889 1.00 92.31 72 ALA A C 1
ATOM 568 O O . ALA A 1 72 ? 4.806 -15.818 2.859 1.00 92.31 72 ALA A O 1
ATOM 569 N N . LEU A 1 73 ? 3.894 -14.164 1.640 1.00 88.56 73 LEU A N 1
ATOM 570 C CA . LEU A 1 73 ? 4.381 -13.070 2.485 1.00 88.56 73 LEU A CA 1
ATOM 571 C C . LEU A 1 73 ? 3.465 -12.770 3.678 1.00 88.56 73 LEU A C 1
ATOM 573 O O . LEU A 1 73 ? 3.877 -12.052 4.593 1.00 88.56 73 LEU A O 1
ATOM 577 N N . ARG A 1 74 ? 2.245 -13.325 3.675 1.00 91.19 74 ARG A N 1
ATOM 578 C CA . ARG A 1 74 ? 1.186 -13.090 4.668 1.00 91.19 74 ARG A CA 1
ATOM 579 C C . ARG A 1 74 ? 0.916 -11.597 4.872 1.00 91.19 74 ARG A C 1
ATOM 581 O O . ARG A 1 74 ? 0.776 -11.126 6.000 1.00 91.19 74 ARG A O 1
ATOM 588 N N . CYS A 1 75 ? 0.878 -10.849 3.775 1.00 92.31 75 CYS A N 1
ATOM 589 C CA . CYS A 1 75 ? 0.612 -9.415 3.773 1.00 92.31 75 CYS A CA 1
ATOM 590 C C . CYS A 1 75 ? -0.122 -8.992 2.500 1.00 92.31 75 CYS A C 1
ATOM 592 O O . CYS A 1 75 ? -0.211 -9.748 1.533 1.00 92.31 75 CYS A O 1
ATOM 594 N N . TYR A 1 76 ? -0.609 -7.754 2.480 1.00 93.38 76 TYR A N 1
ATOM 595 C CA . TYR A 1 76 ? -1.177 -7.171 1.272 1.00 93.38 76 TYR A CA 1
ATOM 596 C C . TYR A 1 76 ? -0.081 -6.614 0.362 1.00 93.38 76 TYR A C 1
ATOM 598 O O . TYR A 1 76 ? 0.931 -6.082 0.824 1.00 93.38 76 TYR A O 1
ATOM 606 N N . VAL A 1 77 ? -0.295 -6.721 -0.945 1.00 94.44 77 VAL A N 1
ATOM 607 C CA . VAL A 1 77 ? 0.568 -6.154 -1.983 1.00 94.44 77 VAL A CA 1
ATOM 608 C C . VAL A 1 77 ? -0.271 -5.321 -2.963 1.00 94.44 77 VAL A C 1
ATOM 610 O O . VAL A 1 77 ? -1.446 -5.628 -3.172 1.00 94.44 77 VAL A O 1
ATOM 613 N N . PRO A 1 78 ? 0.282 -4.258 -3.571 1.00 93.75 78 PRO A N 1
ATOM 614 C CA . PRO A 1 78 ? -0.452 -3.432 -4.526 1.00 93.75 78 PRO A CA 1
ATOM 615 C C . PRO A 1 78 ? -0.792 -4.203 -5.810 1.00 93.75 78 PRO A C 1
ATOM 617 O O . PRO A 1 78 ? 0.098 -4.748 -6.467 1.00 93.75 78 PRO A O 1
ATOM 620 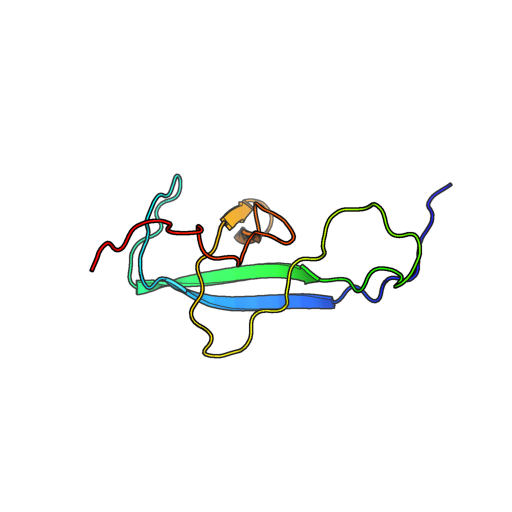N N . ALA A 1 79 ? -2.069 -4.214 -6.194 1.00 91.81 79 ALA A N 1
ATOM 621 C CA . ALA A 1 79 ? -2.581 -5.021 -7.306 1.00 91.81 79 ALA A CA 1
ATOM 622 C C . ALA A 1 79 ? -2.550 -4.299 -8.668 1.00 91.81 79 ALA A C 1
ATOM 624 O O . ALA A 1 79 ? -2.495 -4.943 -9.712 1.00 91.81 79 ALA A O 1
ATOM 625 N N . ALA A 1 80 ? -2.539 -2.962 -8.680 1.00 89.75 80 ALA A N 1
ATOM 626 C CA . ALA A 1 80 ? -2.660 -2.143 -9.894 1.00 89.75 80 ALA A CA 1
ATOM 627 C C . ALA A 1 80 ? -1.374 -1.362 -10.242 1.00 89.75 80 ALA A C 1
ATOM 629 O O . ALA A 1 80 ? -1.407 -0.336 -10.926 1.00 89.75 80 ALA A O 1
ATOM 630 N N . ARG A 1 81 ? -0.209 -1.827 -9.761 1.00 88.50 81 ARG A N 1
ATOM 631 C CA . ARG A 1 81 ? 1.098 -1.161 -9.941 1.00 88.50 81 ARG A CA 1
ATOM 632 C C . ARG A 1 81 ? 1.009 0.330 -9.595 1.00 88.50 81 ARG A C 1
ATOM 634 O O . ARG A 1 81 ? 0.560 0.665 -8.501 1.00 88.50 81 ARG A O 1
ATOM 641 N N . GLY A 1 82 ? 1.433 1.218 -10.494 1.00 85.31 82 GLY A N 1
ATOM 642 C CA . GLY A 1 82 ? 1.391 2.658 -10.281 1.00 85.31 82 GLY A CA 1
ATOM 643 C C . GLY A 1 82 ? 0.013 3.188 -9.890 1.00 85.31 82 GLY A C 1
ATOM 644 O O . GLY A 1 82 ? -0.033 4.185 -9.180 1.00 85.31 82 GLY A O 1
ATOM 645 N N . ALA A 1 83 ? -1.082 2.562 -10.328 1.00 87.50 83 ALA A N 1
ATOM 646 C CA . ALA A 1 83 ? -2.452 3.011 -10.064 1.00 87.50 83 ALA A CA 1
ATOM 647 C C . ALA A 1 83 ? -3.026 2.476 -8.743 1.00 87.50 83 ALA A C 1
ATOM 649 O O . ALA A 1 83 ? -4.152 2.793 -8.383 1.00 87.50 83 ALA A O 1
ATOM 650 N N . SER A 1 84 ? -2.259 1.677 -7.991 1.00 90.38 84 SER A N 1
ATOM 651 C CA . SER A 1 84 ? -2.767 1.021 -6.776 1.00 90.38 84 SER A CA 1
ATOM 652 C C . SER A 1 84 ? -3.170 1.981 -5.667 1.00 90.38 84 SER A C 1
ATOM 654 O O . SER A 1 84 ? -3.869 1.550 -4.765 1.00 90.38 84 SER A O 1
ATOM 656 N N . PHE A 1 85 ? -2.716 3.231 -5.727 1.00 89.81 85 PHE A N 1
ATOM 657 C CA . PHE A 1 85 ? -3.021 4.278 -4.753 1.00 89.81 85 PHE A CA 1
ATOM 658 C C . PHE A 1 85 ? -3.647 5.513 -5.413 1.00 89.81 85 PHE A C 1
ATOM 660 O O . PHE A 1 85 ? -3.490 6.629 -4.921 1.00 89.81 85 PHE A O 1
ATOM 667 N N . GLU A 1 86 ? -4.273 5.340 -6.580 1.00 83.00 86 GLU A N 1
ATOM 668 C CA . GLU A 1 86 ? -5.022 6.410 -7.232 1.00 83.00 86 GLU A CA 1
ATOM 669 C C . GLU A 1 86 ? -6.508 6.315 -6.884 1.00 83.00 86 GLU A C 1
ATOM 671 O O . GLU A 1 86 ? -7.054 5.211 -6.814 1.00 83.00 86 GLU A O 1
ATOM 676 N N . PRO A 1 87 ? -7.189 7.457 -6.696 1.00 71.56 87 PRO A N 1
ATOM 677 C CA . PRO A 1 87 ? -8.629 7.452 -6.526 1.00 71.56 87 PRO A CA 1
ATOM 678 C C . PRO A 1 87 ? -9.295 6.904 -7.790 1.00 71.56 87 PRO A C 1
ATOM 680 O O . PRO A 1 87 ? -8.906 7.242 -8.912 1.00 71.56 87 PRO A O 1
ATOM 683 N N . LEU A 1 88 ? -10.350 6.104 -7.611 1.00 64.75 88 LEU A N 1
ATOM 684 C CA . LEU A 1 88 ? -11.318 5.891 -8.682 1.00 64.75 88 LEU A CA 1
ATOM 685 C C . LEU A 1 88 ? -11.821 7.276 -9.081 1.00 64.75 88 LEU A C 1
ATOM 687 O O . LEU A 1 88 ? -12.328 8.017 -8.243 1.00 64.75 88 LEU A O 1
ATOM 691 N N . GLN A 1 89 ? -11.601 7.662 -10.332 1.00 57.06 89 GLN A N 1
ATOM 692 C CA . GLN A 1 89 ? -12.003 8.966 -10.829 1.00 57.06 89 GLN A CA 1
ATOM 693 C C . GLN A 1 89 ? -13.537 9.027 -10.817 1.00 57.06 89 GLN A C 1
ATOM 695 O O . GLN A 1 89 ? -14.193 8.607 -11.768 1.00 57.06 89 GLN A O 1
ATOM 700 N N . THR A 1 90 ? -14.119 9.505 -9.717 1.00 48.31 90 THR A N 1
ATOM 701 C CA . THR A 1 90 ? -15.551 9.783 -9.623 1.00 48.31 90 THR A CA 1
ATOM 702 C C . THR A 1 90 ? -15.825 11.016 -10.474 1.00 48.31 90 THR A C 1
ATOM 704 O O . THR A 1 90 ? -15.800 12.149 -10.000 1.00 48.31 90 THR A O 1
ATOM 707 N N . TYR A 1 91 ? -16.071 10.815 -11.766 1.00 45.03 91 TYR A N 1
ATOM 708 C CA . TYR A 1 91 ? -16.984 11.714 -12.455 1.00 45.03 91 TYR A CA 1
ATOM 709 C C . TYR A 1 91 ? -18.358 11.513 -11.799 1.00 45.03 91 TYR A C 1
ATOM 711 O O . TYR A 1 91 ? -18.722 10.376 -11.514 1.00 45.03 91 TYR A O 1
ATOM 719 N N . TRP A 1 92 ? -19.067 12.619 -11.551 1.00 47.28 92 TRP A N 1
ATOM 720 C CA . TRP A 1 92 ? -20.362 12.753 -10.857 1.00 47.28 92 TRP A CA 1
ATOM 721 C C . TRP A 1 92 ? -20.306 13.042 -9.348 1.00 47.28 92 TRP A C 1
ATOM 723 O O . TRP A 1 92 ? -20.570 12.190 -8.509 1.00 47.28 92 TRP A O 1
ATOM 733 N N . VAL A 1 93 ? -20.138 14.326 -9.024 1.00 40.78 93 VAL A N 1
ATOM 734 C CA . VAL A 1 93 ? -21.120 15.004 -8.165 1.00 40.78 93 VAL A CA 1
ATOM 735 C C . VAL A 1 93 ? -21.653 16.183 -8.978 1.00 40.78 93 VAL A C 1
ATOM 737 O O . VAL A 1 93 ? -20.974 17.196 -9.148 1.00 40.78 93 VAL A O 1
ATOM 740 N N . GLN A 1 94 ? -22.837 16.003 -9.575 1.00 44.16 94 GLN A N 1
ATOM 741 C CA . GLN A 1 94 ? -23.661 17.142 -9.971 1.00 44.16 94 GLN A CA 1
ATOM 742 C C . GLN A 1 94 ? -24.013 17.913 -8.696 1.00 44.16 94 GLN A C 1
ATOM 744 O O . GLN A 1 94 ? -24.339 17.317 -7.672 1.00 44.16 94 GLN A O 1
ATOM 749 N N . ARG A 1 95 ? -23.830 19.226 -8.797 1.00 41.50 95 ARG A N 1
ATOM 750 C CA . ARG A 1 95 ? -24.111 20.240 -7.787 1.00 41.50 95 ARG A CA 1
ATOM 751 C C . ARG A 1 95 ? -25.595 20.272 -7.424 1.00 41.50 95 ARG A C 1
ATOM 753 O O . ARG A 1 95 ? -26.407 20.025 -8.343 1.00 41.50 95 ARG A O 1
#

Secondary structure (DSSP, 8-state):
---------EEEEEEEE-S--S--SS---TT-EEEEEEEE----SSS--SPPPPP-PPTT------EEEETTTTEEEESSGGGGGSPP-------

Organism: NCBI:txid1076179

pLDDT: mean 81.91, std 16.6, range [31.53, 94.88]